Protein AF-A0A7C5CTZ6-F1 (afdb_monomer)

pLDDT: mean 83.12, std 11.75, range [50.0, 94.94]

Foldseek 3Di:
DAWDDWDLDPDDQQAAEEEEEAAPPPCSQVVVCVVVVHNHGDPDPDDDPDQTWTWDDDPRYTYTYGDYPDPVPDDPVSNVSSVVSVCNCCVVRVVRYPYYDD

Solvent-accessible surface area (backbone atoms only — not comparable to full-atom values): 5984 Å² total; per-residue (Å²): 94,44,73,70,54,72,36,70,61,92,70,86,75,93,44,43,28,37,38,41,48,42,52,50,90,75,42,67,43,55,51,51,19,60,74,37,74,42,89,72,46,84,81,61,94,69,82,69,96,68,77,42,40,37,35,27,41,44,96,77,34,35,41,35,42,46,73,39,47,85,52,89,83,60,52,74,66,55,52,49,54,43,51,48,42,52,48,56,48,45,71,80,39,50,92,35,53,75,46,78,47,104

Mean predicted aligned error: 5.4 Å

Structure (mmCIF, N/CA/C/O backbone):
data_AF-A0A7C5CTZ6-F1
#
_entry.id   AF-A0A7C5CTZ6-F1
#
loop_
_atom_site.group_PDB
_atom_site.id
_atom_site.type_symbol
_atom_site.label_atom_id
_atom_site.label_alt_id
_atom_site.label_comp_id
_atom_site.label_asym_id
_atom_site.label_entity_id
_atom_site.label_seq_id
_atom_site.pdbx_PDB_ins_code
_atom_site.Cartn_x
_atom_site.Cartn_y
_atom_site.Cartn_z
_atom_site.occupancy
_atom_site.B_iso_or_equiv
_atom_site.auth_seq_id
_atom_site.auth_comp_id
_atom_site.auth_asym_id
_atom_site.auth_atom_id
_atom_site.pdbx_PDB_model_num
ATOM 1 N N . MET A 1 1 ? -13.473 5.900 5.537 1.00 90.56 1 MET A N 1
ATOM 2 C CA . MET A 1 1 ? -12.062 5.556 5.261 1.00 90.56 1 MET A CA 1
ATOM 3 C C . MET A 1 1 ? -11.228 6.813 5.236 1.00 90.56 1 MET A C 1
ATOM 5 O O . MET A 1 1 ? -11.674 7.803 4.665 1.00 90.56 1 MET A O 1
ATOM 9 N N . ILE A 1 2 ? -10.039 6.790 5.833 1.00 92.31 2 ILE A N 1
ATOM 10 C CA . ILE A 1 2 ? -9.111 7.930 5.825 1.00 92.31 2 ILE A CA 1
ATOM 11 C C . ILE A 1 2 ? -7.726 7.491 5.349 1.00 92.31 2 ILE A C 1
ATOM 13 O O . ILE A 1 2 ? -7.307 6.359 5.588 1.00 92.31 2 ILE A O 1
ATOM 17 N N . PHE A 1 3 ? -7.010 8.384 4.668 1.00 91.94 3 PHE A N 1
ATOM 18 C CA . PHE A 1 3 ? -5.604 8.166 4.336 1.00 91.94 3 PHE A CA 1
ATOM 19 C C . PHE A 1 3 ? -4.755 8.288 5.604 1.00 91.94 3 PHE A C 1
ATOM 21 O O . PHE A 1 3 ? -4.874 9.279 6.323 1.00 91.94 3 PHE A O 1
ATOM 28 N N . LYS A 1 4 ? -3.923 7.278 5.881 1.00 91.50 4 LYS A N 1
ATOM 29 C CA . LYS A 1 4 ? -3.032 7.253 7.044 1.00 91.50 4 LYS A CA 1
ATOM 30 C C . LYS A 1 4 ? -1.656 7.806 6.690 1.00 91.50 4 LYS A C 1
ATOM 32 O O . LYS A 1 4 ? -1.267 8.835 7.226 1.00 91.50 4 LYS A O 1
ATOM 37 N N . SER A 1 5 ? -0.917 7.110 5.829 1.00 91.06 5 SER A N 1
ATOM 38 C CA . SER A 1 5 ? 0.414 7.523 5.370 1.00 91.06 5 SER A CA 1
ATOM 39 C C . SER A 1 5 ? 0.889 6.635 4.215 1.00 91.06 5 SER A C 1
ATOM 41 O O . SER A 1 5 ? 0.250 5.635 3.878 1.00 91.06 5 SER A O 1
ATOM 43 N N . SER A 1 6 ? 2.024 6.995 3.627 1.00 90.38 6 SER A N 1
ATOM 44 C CA . SER A 1 6 ? 2.751 6.205 2.637 1.00 90.38 6 SER A CA 1
ATOM 45 C C . SER A 1 6 ? 4.054 5.691 3.248 1.00 90.38 6 SER A C 1
ATOM 47 O O . SER A 1 6 ? 4.778 6.466 3.870 1.00 9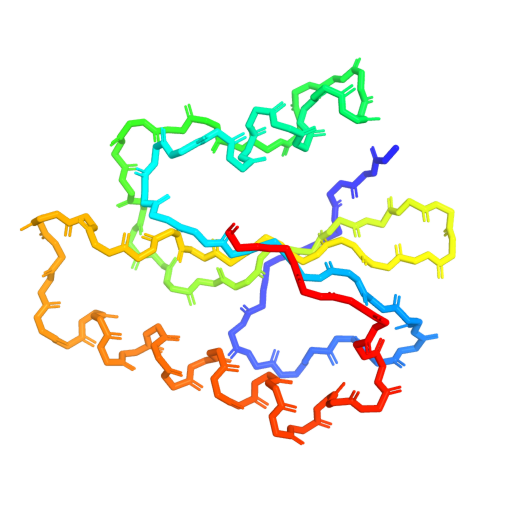0.38 6 SER A O 1
ATOM 49 N N . TYR A 1 7 ? 4.361 4.411 3.043 1.00 89.25 7 TYR A N 1
ATOM 50 C CA . TYR A 1 7 ? 5.523 3.739 3.634 1.00 89.25 7 TYR A CA 1
ATOM 51 C C . TYR A 1 7 ? 6.387 3.080 2.554 1.00 89.25 7 TYR A C 1
ATOM 53 O O . TYR A 1 7 ? 5.876 2.649 1.514 1.00 89.25 7 TYR A O 1
ATOM 61 N N . VAL A 1 8 ? 7.695 3.019 2.800 1.00 87.88 8 VAL A N 1
ATOM 62 C CA . VAL A 1 8 ? 8.662 2.223 2.015 1.00 87.88 8 VAL A CA 1
ATOM 63 C C . VAL A 1 8 ? 9.224 1.057 2.830 1.00 87.88 8 VAL A C 1
ATOM 65 O O . VAL A 1 8 ? 9.614 0.054 2.246 1.00 87.88 8 VAL A O 1
ATOM 68 N N . ASP A 1 9 ? 9.213 1.210 4.149 1.00 86.50 9 ASP A N 1
ATOM 69 C CA . ASP A 1 9 ? 9.661 0.314 5.207 1.00 86.50 9 ASP A CA 1
ATOM 70 C C . ASP A 1 9 ? 8.859 0.632 6.492 1.00 86.50 9 ASP A C 1
ATOM 72 O O . ASP A 1 9 ? 7.926 1.445 6.459 1.00 86.50 9 ASP A O 1
ATOM 76 N N . ASP A 1 10 ? 9.190 -0.040 7.603 1.00 88.62 10 ASP A N 1
ATOM 77 C CA . ASP A 1 10 ? 8.615 0.193 8.939 1.00 88.62 10 ASP A CA 1
ATOM 78 C C . ASP A 1 10 ? 7.079 0.277 8.941 1.00 88.62 10 ASP A C 1
ATOM 80 O O . ASP A 1 10 ? 6.447 1.181 9.501 1.00 88.62 10 ASP A O 1
ATOM 84 N N . PHE A 1 11 ? 6.460 -0.693 8.269 1.00 89.56 11 PHE A N 1
ATOM 85 C CA . PHE A 1 11 ? 5.020 -0.717 8.062 1.00 89.56 11 PHE A CA 1
ATOM 86 C C . PHE A 1 11 ? 4.265 -0.942 9.385 1.00 89.56 11 PHE A C 1
ATOM 88 O O . PHE A 1 11 ? 4.701 -1.728 10.232 1.00 89.56 11 PHE A O 1
ATOM 95 N N . PRO A 1 12 ? 3.101 -0.293 9.579 1.00 89.56 12 PRO A N 1
ATOM 96 C CA . PRO A 1 12 ? 2.309 -0.466 10.791 1.00 89.56 12 PRO A CA 1
ATOM 97 C C . PRO A 1 12 ? 1.718 -1.884 10.879 1.00 89.56 12 PRO A C 1
ATOM 99 O O . PRO A 1 12 ? 1.039 -2.334 9.958 1.00 89.56 12 PRO A O 1
ATOM 102 N N . THR A 1 13 ? 1.927 -2.559 12.015 1.00 87.81 13 THR A N 1
ATOM 103 C CA . THR A 1 13 ? 1.524 -3.967 12.255 1.00 87.81 13 THR A CA 1
ATOM 104 C C . THR A 1 13 ? 0.420 -4.138 13.283 1.00 87.81 13 THR A C 1
ATOM 106 O O . THR A 1 13 ? -0.010 -5.249 13.580 1.00 87.81 13 THR A O 1
ATOM 109 N N . ASP A 1 14 ? -0.049 -3.030 13.842 1.00 92.44 14 ASP A N 1
ATOM 110 C CA . ASP A 1 14 ? -0.978 -3.004 14.964 1.00 92.44 14 ASP A CA 1
ATOM 111 C C . ASP A 1 14 ? -2.408 -3.411 14.580 1.00 92.44 14 ASP A C 1
ATOM 113 O O . ASP A 1 14 ? -3.274 -3.507 15.449 1.00 92.44 14 ASP A O 1
ATOM 117 N N . LYS A 1 15 ? -2.680 -3.615 13.284 1.00 92.81 15 LYS A N 1
ATOM 118 C CA . LYS A 1 15 ? -3.998 -3.973 12.756 1.00 92.81 15 LYS A CA 1
ATOM 119 C C . LYS A 1 15 ? -3.881 -4.918 11.561 1.00 92.81 15 LYS A C 1
ATOM 121 O O . LYS A 1 15 ? -2.910 -4.829 10.808 1.00 92.81 15 LYS A O 1
ATOM 126 N N . PRO A 1 16 ? -4.890 -5.775 11.342 1.00 94.69 16 PRO A N 1
ATOM 127 C CA . PRO A 1 16 ? -4.977 -6.561 10.123 1.00 94.69 16 PRO A CA 1
ATOM 128 C C . PRO A 1 16 ? -5.135 -5.668 8.886 1.00 94.69 16 PRO A C 1
ATOM 130 O O . PRO A 1 16 ? -5.646 -4.547 8.970 1.00 94.69 16 PRO A O 1
ATOM 133 N N . CYS A 1 17 ? -4.734 -6.179 7.724 1.00 93.44 17 CYS A N 1
ATOM 134 C CA . CYS A 1 17 ? -4.741 -5.430 6.477 1.00 93.44 17 CYS A CA 1
ATOM 135 C C . CYS A 1 17 ? -5.292 -6.210 5.277 1.00 93.44 17 CYS A C 1
ATOM 137 O O . CYS A 1 17 ? -5.235 -7.437 5.208 1.00 93.44 17 CYS A O 1
ATOM 139 N N . VAL A 1 18 ? -5.828 -5.465 4.315 1.00 93.56 18 VAL A N 1
ATOM 140 C CA . VAL A 1 18 ? -6.264 -5.932 3.000 1.00 93.56 18 VAL A CA 1
ATOM 141 C C . VAL A 1 18 ? -5.396 -5.251 1.956 1.00 93.56 18 VAL A C 1
ATOM 143 O O . VAL A 1 18 ? -5.338 -4.022 1.904 1.00 93.56 18 VAL A O 1
ATOM 146 N N . MET A 1 19 ? -4.736 -6.037 1.112 1.00 91.50 19 MET A N 1
ATOM 147 C CA . MET A 1 19 ? -3.855 -5.515 0.073 1.00 91.50 19 MET A CA 1
ATOM 148 C C . MET A 1 19 ? -4.575 -5.444 -1.276 1.00 91.50 19 MET A C 1
ATOM 150 O O . MET A 1 19 ? -5.158 -6.424 -1.734 1.00 91.50 19 MET A O 1
ATOM 154 N N . LEU A 1 20 ? -4.497 -4.287 -1.932 1.00 90.50 20 LEU A N 1
ATOM 155 C CA . LEU A 1 20 ? -4.950 -4.057 -3.300 1.00 90.50 20 LEU A CA 1
ATOM 156 C C . LEU A 1 20 ? -3.730 -4.003 -4.229 1.00 90.50 20 LEU A C 1
ATOM 158 O O . LEU A 1 20 ? -2.887 -3.105 -4.145 1.00 90.50 20 LEU A O 1
ATOM 162 N N . THR A 1 21 ? -3.642 -4.961 -5.142 1.00 87.38 21 THR A N 1
ATOM 163 C CA . THR A 1 21 ? -2.650 -5.034 -6.218 1.00 87.38 21 THR A CA 1
ATOM 164 C C . THR A 1 21 ? -3.337 -5.163 -7.572 1.00 87.38 21 THR A C 1
ATOM 166 O O . THR A 1 21 ? -4.558 -5.185 -7.663 1.00 87.38 21 THR A O 1
ATOM 169 N N . GLY A 1 22 ? -2.570 -5.059 -8.652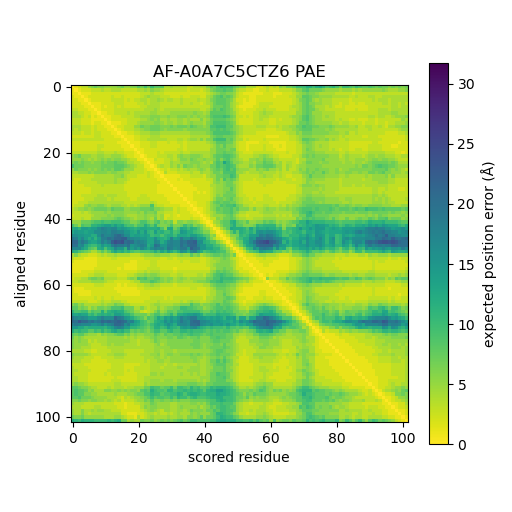 1.00 83.50 22 GLY A N 1
ATOM 170 C CA . GLY A 1 22 ? -3.098 -5.052 -10.016 1.00 83.50 22 GLY A CA 1
ATOM 171 C C . GLY A 1 22 ? -2.372 -4.060 -10.915 1.00 83.50 22 GLY A C 1
ATOM 172 O O . GLY A 1 22 ? -1.666 -3.162 -10.436 1.00 83.50 22 GLY A O 1
ATOM 173 N N . ARG A 1 23 ? -2.569 -4.176 -12.234 1.00 80.38 23 ARG A N 1
ATOM 174 C CA . ARG A 1 23 ? -1.881 -3.318 -13.215 1.00 80.38 23 ARG A CA 1
ATOM 175 C C . ARG A 1 23 ? -2.155 -1.826 -12.978 1.00 80.38 23 ARG A C 1
ATOM 177 O O . ARG A 1 23 ? -3.120 -1.424 -12.316 1.00 80.38 23 ARG A O 1
ATOM 184 N N . SER A 1 24 ? -1.301 -0.954 -13.502 1.00 76.50 24 SER A N 1
ATOM 185 C CA . SER A 1 24 ? -1.593 0.485 -13.511 1.00 76.50 24 SER A CA 1
ATOM 186 C C . SER A 1 24 ? -2.902 0.755 -14.268 1.00 76.50 24 SER A C 1
ATOM 188 O O . SER A 1 24 ? -3.165 0.125 -15.288 1.00 76.50 24 SER A O 1
ATOM 190 N N . ASN A 1 25 ? -3.717 1.689 -13.773 1.00 74.75 25 ASN A N 1
ATOM 191 C CA . ASN A 1 25 ? -5.015 2.073 -14.352 1.00 74.75 25 ASN A CA 1
ATOM 192 C C . ASN A 1 25 ? -6.116 0.990 -14.385 1.00 74.75 25 ASN A C 1
ATOM 194 O O . ASN A 1 25 ? -7.124 1.199 -15.049 1.00 74.75 25 ASN A O 1
ATOM 198 N N . VAL A 1 26 ? -6.004 -0.107 -13.624 1.00 82.00 26 VAL A N 1
ATOM 199 C CA . VAL A 1 26 ? -7.109 -1.096 -13.496 1.00 82.00 26 VAL A CA 1
ATOM 200 C C . VAL A 1 26 ? -8.273 -0.619 -12.625 1.00 82.00 26 VAL A C 1
ATOM 202 O O . VAL A 1 26 ? -9.301 -1.277 -12.563 1.00 82.00 26 VAL A O 1
ATOM 205 N N . GLY A 1 27 ? -8.113 0.513 -11.931 1.00 83.00 27 GLY A N 1
ATOM 206 C CA . GLY A 1 27 ? -9.162 1.092 -11.088 1.00 83.00 27 GLY A CA 1
ATOM 207 C C . GLY A 1 27 ? -8.990 0.914 -9.577 1.00 83.00 27 GLY A C 1
ATOM 208 O O . GLY A 1 27 ? -9.907 1.280 -8.856 1.00 83.00 27 GLY A O 1
ATOM 209 N N . LYS A 1 28 ? -7.834 0.454 -9.066 1.00 87.56 28 LYS A N 1
ATOM 210 C CA . LYS A 1 28 ? -7.556 0.355 -7.609 1.00 87.56 28 LYS A CA 1
ATOM 211 C C . LYS A 1 28 ? -7.896 1.636 -6.843 1.00 87.56 28 LYS A C 1
ATOM 213 O O . LYS A 1 28 ? -8.729 1.636 -5.946 1.00 87.56 28 LYS A O 1
ATOM 218 N N . SER A 1 29 ? -7.322 2.764 -7.258 1.00 85.19 29 SER A N 1
ATOM 219 C CA . SER A 1 29 ? -7.570 4.055 -6.609 1.00 85.19 29 SER A CA 1
ATOM 220 C C . SER A 1 29 ? -9.018 4.536 -6.789 1.00 85.19 29 SER A C 1
ATOM 222 O O . SER A 1 29 ? -9.536 5.251 -5.937 1.00 85.19 29 SER A O 1
ATOM 224 N N . SER A 1 30 ? -9.700 4.124 -7.865 1.00 88.00 30 SER A N 1
ATOM 225 C CA . SER A 1 30 ? -11.136 4.380 -8.044 1.00 88.00 30 SER A CA 1
ATOM 226 C C . SER A 1 30 ? -11.980 3.555 -7.072 1.00 88.00 30 SER A C 1
ATOM 228 O O . SER A 1 30 ? -12.908 4.102 -6.487 1.00 88.00 30 SER A O 1
ATOM 230 N N . LEU A 1 31 ? -11.627 2.285 -6.845 1.00 89.50 31 LEU A N 1
ATOM 231 C CA . LEU A 1 31 ? -12.256 1.427 -5.841 1.00 89.50 31 LEU A CA 1
ATOM 232 C C . LEU A 1 31 ? -12.081 2.013 -4.437 1.00 89.50 31 LEU A C 1
ATOM 234 O O . LEU A 1 31 ? -13.054 2.114 -3.702 1.00 89.50 31 LEU A O 1
ATOM 238 N N . ILE A 1 32 ? -10.879 2.481 -4.091 1.00 90.56 32 ILE A N 1
ATOM 239 C CA . ILE A 1 32 ? -10.623 3.142 -2.802 1.00 90.56 32 ILE A CA 1
ATOM 240 C C . ILE A 1 32 ? -11.509 4.381 -2.647 1.00 90.56 32 ILE A C 1
ATOM 242 O O . ILE A 1 32 ? -12.156 4.552 -1.620 1.00 90.56 32 ILE A O 1
ATOM 246 N N . ASN A 1 33 ? -11.596 5.232 -3.670 1.00 91.25 33 ASN A N 1
ATOM 247 C CA . ASN A 1 33 ? -12.456 6.416 -3.609 1.00 91.25 33 ASN A CA 1
ATOM 248 C C . ASN A 1 33 ? -13.948 6.060 -3.502 1.00 91.25 33 ASN A C 1
ATOM 250 O O . ASN A 1 33 ? -14.682 6.732 -2.779 1.00 91.25 33 ASN A O 1
ATOM 254 N N . ALA A 1 34 ? -14.390 4.997 -4.180 1.00 91.00 34 ALA A N 1
ATOM 255 C CA . ALA A 1 34 ? -15.758 4.496 -4.082 1.00 91.00 34 ALA A CA 1
ATOM 256 C C . ALA A 1 34 ? -16.066 3.965 -2.673 1.00 91.00 34 ALA A C 1
ATOM 258 O O . ALA A 1 34 ? -17.080 4.338 -2.091 1.00 91.00 34 ALA A O 1
ATOM 259 N N . LEU A 1 35 ? -15.160 3.173 -2.089 1.00 90.19 35 LEU A N 1
ATOM 260 C CA . LEU A 1 35 ? -15.275 2.668 -0.716 1.00 90.19 35 LEU A CA 1
ATOM 261 C C . LEU A 1 35 ? -15.240 3.798 0.322 1.00 90.19 35 LEU A C 1
ATOM 263 O O . LEU A 1 35 ? -15.929 3.735 1.334 1.00 90.19 35 LEU A O 1
ATOM 267 N N . ALA A 1 36 ? -14.453 4.846 0.077 1.00 90.75 36 ALA A N 1
ATOM 268 C CA . ALA A 1 36 ? -14.370 6.000 0.966 1.00 90.75 36 ALA A CA 1
ATOM 269 C C . ALA A 1 36 ? -15.564 6.953 0.847 1.00 90.75 36 ALA A C 1
ATOM 271 O O . ALA A 1 36 ? -15.707 7.833 1.695 1.00 90.75 36 ALA A O 1
ATOM 272 N N . ASN A 1 37 ? -16.359 6.838 -0.222 1.00 90.25 37 ASN A N 1
ATOM 273 C CA . ASN A 1 37 ? -17.348 7.832 -0.640 1.00 90.25 37 ASN A CA 1
ATOM 274 C C . ASN A 1 37 ? -16.772 9.267 -0.736 1.00 90.25 37 ASN A C 1
ATOM 276 O O . ASN A 1 37 ? -17.468 10.261 -0.539 1.00 90.25 37 ASN A O 1
ATOM 280 N N . THR A 1 38 ? -15.463 9.382 -0.984 1.00 90.00 38 THR A N 1
ATOM 281 C CA . THR A 1 38 ? -14.722 10.645 -1.094 1.00 90.00 38 THR A CA 1
ATOM 282 C C . THR A 1 38 ? -13.377 10.418 -1.790 1.00 90.00 38 THR A C 1
ATOM 284 O O . THR A 1 38 ? -12.886 9.293 -1.896 1.00 90.00 38 THR A O 1
ATOM 287 N N . LYS A 1 39 ? -12.756 11.487 -2.293 1.00 86.75 39 LYS A N 1
ATOM 288 C CA . LYS A 1 39 ? -11.508 11.415 -3.062 1.00 86.75 39 LYS A CA 1
ATOM 289 C C . LYS A 1 39 ? -10.284 11.454 -2.142 1.00 86.75 39 LYS A C 1
ATOM 291 O O . LYS A 1 39 ? -9.692 12.511 -1.946 1.00 86.75 39 LYS A O 1
ATOM 296 N N . ILE A 1 40 ? -9.894 10.296 -1.611 1.00 86.62 40 ILE A N 1
ATOM 297 C CA . ILE A 1 40 ? -8.713 10.139 -0.736 1.00 86.62 40 ILE A CA 1
ATOM 298 C C . ILE A 1 40 ? -7.514 9.499 -1.441 1.00 86.62 40 ILE A C 1
ATOM 300 O O . ILE A 1 40 ? -6.372 9.693 -1.029 1.00 86.62 40 ILE A O 1
ATOM 304 N N . ALA A 1 41 ? -7.749 8.750 -2.516 1.00 84.19 41 ALA A N 1
ATOM 305 C CA . ALA A 1 41 ? -6.702 8.171 -3.340 1.00 84.19 41 ALA A CA 1
ATOM 306 C C . ALA A 1 41 ? -6.449 9.047 -4.567 1.00 84.19 41 ALA A C 1
ATOM 308 O O . ALA A 1 41 ? -7.373 9.430 -5.300 1.00 84.19 41 ALA A O 1
ATOM 309 N N . ARG A 1 42 ? -5.171 9.349 -4.820 1.00 71.69 42 ARG A N 1
ATOM 310 C CA . ARG A 1 42 ? -4.755 10.062 -6.030 1.00 71.69 42 ARG A CA 1
ATOM 311 C C . ARG A 1 42 ? -4.958 9.168 -7.251 1.00 71.69 42 ARG A C 1
ATOM 313 O O . ARG A 1 42 ? -4.194 8.246 -7.497 1.00 71.69 42 ARG A O 1
ATOM 320 N N . VAL A 1 43 ? -5.953 9.510 -8.062 1.00 61.19 43 VAL A N 1
ATOM 321 C CA . VAL A 1 43 ? -6.140 8.966 -9.414 1.00 61.19 43 VAL A CA 1
ATOM 322 C C . VAL A 1 43 ? -5.312 9.833 -10.370 1.00 61.19 43 VAL A C 1
ATOM 324 O O . VAL A 1 43 ? -5.837 10.753 -10.992 1.00 61.19 43 VAL A O 1
ATOM 327 N N . SER A 1 44 ? -3.992 9.632 -10.405 1.00 52.44 44 SER A N 1
ATOM 328 C CA . SER A 1 44 ? -3.108 10.300 -11.375 1.00 52.44 44 SER A CA 1
ATOM 329 C C . SER A 1 44 ? -2.846 9.376 -12.560 1.00 52.44 44 SER A C 1
ATOM 331 O O . SER A 1 44 ? -2.575 8.193 -12.365 1.00 52.44 44 SER A O 1
ATOM 333 N N . LYS A 1 45 ? -2.894 9.920 -13.783 1.00 50.00 45 LYS A N 1
ATOM 334 C CA . LYS A 1 45 ? -2.468 9.205 -14.999 1.00 50.00 45 LYS A CA 1
ATOM 335 C C . LYS A 1 45 ? -0.944 9.075 -15.081 1.00 50.00 45 LYS A C 1
ATOM 337 O O . LYS A 1 45 ? -0.455 8.135 -15.702 1.00 50.00 45 LYS A O 1
ATOM 342 N N . ASP A 1 46 ? -0.216 9.981 -14.429 1.00 50.62 46 ASP A N 1
ATOM 343 C CA . ASP A 1 46 ? 1.240 9.965 -14.341 1.00 50.62 46 ASP A CA 1
ATOM 344 C C . ASP A 1 46 ? 1.668 9.332 -13.007 1.00 50.62 46 ASP A C 1
ATOM 346 O O . ASP A 1 46 ? 1.373 9.894 -11.943 1.00 50.62 46 ASP A O 1
ATOM 350 N N . PRO A 1 47 ? 2.314 8.151 -13.020 1.00 53.16 47 PRO A N 1
ATOM 351 C CA . PRO A 1 47 ? 2.766 7.507 -11.799 1.00 53.16 47 PRO A CA 1
ATOM 352 C C . PRO A 1 47 ? 3.942 8.279 -11.201 1.00 53.16 47 PRO A C 1
ATOM 354 O O . PRO A 1 47 ? 5.001 8.403 -11.813 1.00 53.16 47 PRO A O 1
ATOM 357 N N . GLY A 1 48 ? 3.727 8.786 -9.987 1.00 53.31 48 GLY A N 1
ATOM 358 C CA . GLY A 1 48 ? 4.698 9.567 -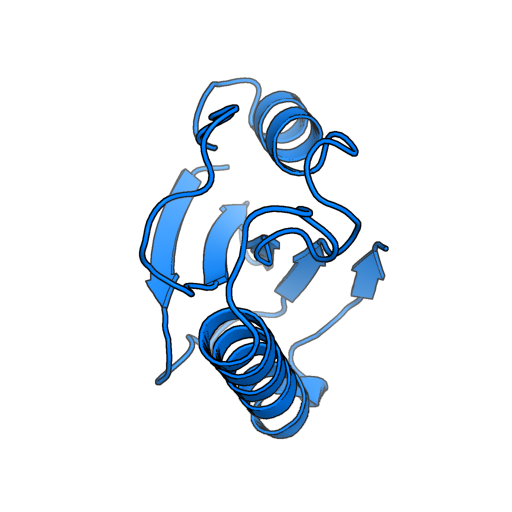9.227 1.00 53.31 48 GLY A CA 1
ATOM 359 C C . GLY A 1 48 ? 5.984 8.796 -8.916 1.00 53.31 48 GLY A C 1
ATOM 360 O O . GLY A 1 48 ? 6.010 7.564 -8.847 1.00 53.31 48 GLY A O 1
ATOM 361 N N . LEU A 1 49 ? 7.063 9.559 -8.751 1.00 52.16 49 LEU A N 1
ATOM 362 C CA . LEU A 1 49 ? 8.453 9.110 -8.647 1.00 52.16 49 LEU A CA 1
ATOM 363 C C . LEU A 1 49 ? 8.793 8.285 -7.391 1.00 52.16 49 LEU A C 1
ATOM 365 O O . LEU A 1 49 ? 9.912 7.789 -7.283 1.00 52.16 49 LEU A O 1
ATOM 369 N N . THR A 1 50 ? 7.858 8.088 -6.461 1.00 52.81 50 THR A N 1
ATOM 370 C CA . THR A 1 50 ? 8.135 7.402 -5.194 1.00 52.81 50 THR A CA 1
ATOM 371 C C . THR A 1 50 ? 7.400 6.068 -5.125 1.00 52.81 50 THR A C 1
ATOM 373 O O . THR A 1 50 ? 6.178 5.992 -5.211 1.00 52.81 50 THR A O 1
ATOM 376 N N . ALA A 1 51 ? 8.186 5.002 -5.011 1.00 71.75 51 ALA A N 1
ATOM 377 C CA . ALA A 1 51 ? 7.749 3.635 -4.782 1.00 71.75 51 ALA A CA 1
ATOM 378 C C . ALA A 1 51 ? 7.248 3.479 -3.340 1.00 71.75 51 ALA A C 1
ATOM 380 O O . ALA A 1 51 ? 8.039 3.113 -2.486 1.00 71.75 51 ALA A O 1
ATOM 381 N N . THR A 1 52 ? 5.999 3.815 -3.033 1.00 84.88 52 THR A N 1
ATOM 382 C CA . THR A 1 52 ? 5.463 3.681 -1.667 1.00 84.88 52 THR A CA 1
ATOM 383 C C . THR A 1 52 ? 4.202 2.833 -1.654 1.00 84.88 52 THR A C 1
ATOM 385 O O . THR A 1 52 ? 3.416 2.881 -2.601 1.00 84.88 52 THR A O 1
ATOM 388 N N . LEU A 1 53 ? 3.976 2.113 -0.557 1.00 89.38 53 LEU A N 1
ATOM 389 C CA . LEU A 1 53 ? 2.682 1.518 -0.239 1.00 89.38 53 LEU A CA 1
ATOM 390 C C . LEU A 1 53 ? 1.820 2.558 0.473 1.00 89.38 53 LEU A C 1
ATOM 392 O O . LEU A 1 53 ? 2.261 3.161 1.452 1.00 89.38 53 LEU A O 1
ATOM 396 N N . ASN A 1 54 ? 0.600 2.787 -0.012 1.00 91.25 54 ASN A N 1
ATOM 397 C CA . ASN A 1 54 ? -0.315 3.742 0.612 1.00 91.25 54 ASN A CA 1
ATOM 398 C C . ASN A 1 54 ? -1.243 3.016 1.574 1.00 91.25 54 ASN A C 1
ATOM 400 O O . ASN A 1 54 ? -1.941 2.085 1.180 1.00 91.25 54 ASN A O 1
ATOM 404 N N . PHE A 1 55 ? -1.284 3.479 2.818 1.00 93.12 55 PHE A N 1
ATOM 405 C CA . PHE A 1 55 ? -2.130 2.911 3.853 1.00 93.12 55 PHE A CA 1
ATOM 406 C C . PHE A 1 55 ? -3.335 3.808 4.079 1.00 93.12 55 PHE A C 1
ATOM 408 O O . PHE A 1 55 ? -3.223 5.012 4.327 1.00 93.12 55 PHE A O 1
ATOM 415 N N . TYR A 1 56 ? -4.498 3.182 4.050 1.00 94.06 56 TYR A N 1
ATOM 416 C CA . TYR A 1 56 ? -5.770 3.756 4.433 1.00 94.06 56 TYR A CA 1
ATOM 417 C C . TYR A 1 56 ? -6.275 3.003 5.654 1.00 94.06 56 TYR A C 1
ATOM 419 O O . TYR A 1 56 ? -6.063 1.799 5.769 1.00 94.06 56 TYR A O 1
ATOM 427 N N . ILE A 1 57 ? -6.929 3.699 6.575 1.00 93.94 57 ILE A N 1
ATOM 428 C CA . ILE A 1 57 ? -7.582 3.066 7.718 1.00 93.94 57 ILE A CA 1
ATOM 429 C C . ILE A 1 57 ? -9.095 3.206 7.570 1.00 93.94 57 ILE A C 1
ATOM 431 O O . ILE A 1 57 ? -9.634 4.294 7.339 1.00 93.94 57 ILE A O 1
ATOM 435 N N . GLU A 1 58 ? -9.765 2.066 7.668 1.00 92.69 58 GLU A N 1
ATOM 436 C CA . GLU A 1 58 ? -11.213 1.946 7.749 1.00 92.69 58 GLU A CA 1
ATOM 437 C C . GLU A 1 58 ? -11.523 1.191 9.035 1.00 92.69 58 GLU A C 1
ATOM 439 O O . GLU A 1 58 ? -11.147 0.031 9.181 1.00 92.69 58 GLU A O 1
ATOM 444 N N . GLN A 1 59 ? -12.166 1.862 9.991 1.00 88.75 59 GLN A N 1
ATOM 445 C CA . GLN A 1 59 ? -12.430 1.307 11.320 1.00 88.75 59 GLN A CA 1
ATOM 446 C C . GLN A 1 59 ? -11.145 0.743 11.966 1.00 88.75 59 GLN A C 1
ATOM 448 O O . GLN A 1 59 ? -10.272 1.512 12.366 1.00 88.75 59 GLN A O 1
ATOM 453 N N . ASN A 1 60 ? -11.016 -0.586 12.033 1.00 91.19 60 ASN A N 1
ATOM 454 C CA . ASN A 1 60 ? -9.898 -1.306 12.644 1.00 91.19 60 ASN A CA 1
ATOM 455 C C . ASN A 1 60 ? -9.088 -2.151 11.647 1.00 91.19 60 ASN A C 1
ATOM 457 O O . ASN A 1 60 ? -8.348 -3.036 12.069 1.00 91.19 60 ASN A O 1
ATOM 461 N N . ILE A 1 61 ? -9.205 -1.883 10.344 1.00 94.12 61 ILE A N 1
ATOM 462 C CA . ILE A 1 61 ? -8.418 -2.556 9.307 1.00 94.12 61 ILE A CA 1
ATOM 463 C C . ILE A 1 61 ? -7.615 -1.551 8.482 1.00 94.12 61 ILE A C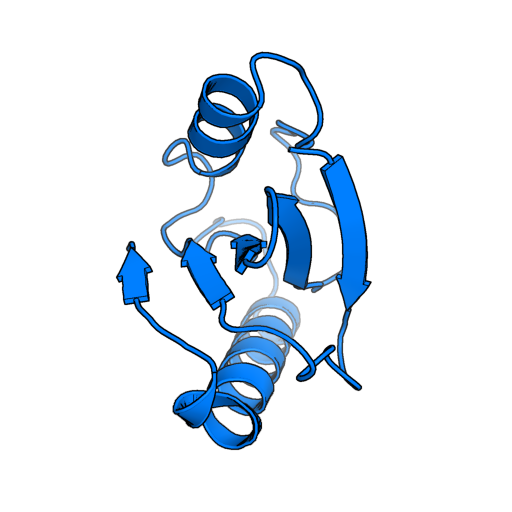 1
ATOM 465 O O . ILE A 1 61 ? -8.043 -0.413 8.257 1.00 94.12 61 ILE A O 1
ATOM 469 N N . TYR A 1 62 ? -6.455 -1.987 8.000 1.00 94.94 62 TYR A N 1
ATOM 470 C CA . TYR A 1 62 ? -5.717 -1.272 6.968 1.00 94.94 62 TYR A CA 1
ATOM 471 C C . TYR A 1 62 ? -6.146 -1.724 5.575 1.00 94.94 62 TYR A C 1
ATOM 473 O O . TYR A 1 62 ? -6.309 -2.910 5.311 1.00 94.94 62 TYR A O 1
ATOM 481 N N . ILE A 1 63 ? -6.281 -0.772 4.661 1.00 93.94 63 ILE A N 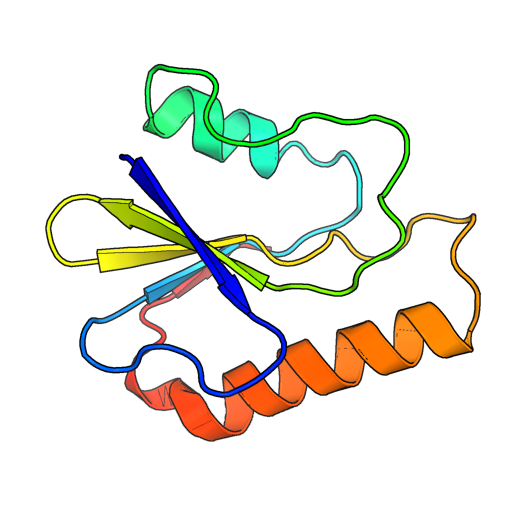1
ATOM 482 C CA . ILE A 1 63 ? -6.360 -1.017 3.224 1.00 93.94 63 ILE A CA 1
ATOM 483 C C . ILE A 1 63 ? -5.049 -0.509 2.634 1.00 93.94 63 ILE A C 1
ATOM 485 O O . ILE A 1 63 ? -4.719 0.669 2.771 1.00 93.94 63 ILE A O 1
ATOM 489 N N . VAL A 1 64 ? -4.285 -1.410 2.027 1.00 92.38 64 VAL A N 1
ATOM 490 C CA . VAL A 1 64 ? -2.947 -1.146 1.496 1.00 92.38 64 VAL A CA 1
ATOM 491 C C . VAL A 1 64 ? -3.030 -1.107 -0.022 1.00 92.38 64 VAL A C 1
ATOM 493 O O . VAL A 1 64 ? -3.268 -2.127 -0.662 1.00 92.38 64 VAL A O 1
ATOM 496 N N . ASP A 1 65 ? -2.848 0.071 -0.609 1.00 90.06 65 ASP A N 1
ATOM 497 C CA . ASP A 1 65 ? -2.765 0.241 -2.060 1.00 90.06 65 ASP A CA 1
ATOM 498 C C . ASP A 1 65 ? -1.314 0.104 -2.503 1.00 90.06 65 ASP A C 1
ATOM 500 O O . ASP A 1 65 ? -0.438 0.881 -2.102 1.00 90.06 65 ASP A O 1
ATOM 504 N N . THR A 1 66 ? -1.069 -0.900 -3.337 1.00 87.00 66 THR A N 1
ATOM 505 C CA . THR A 1 66 ? 0.241 -1.105 -3.944 1.00 87.00 66 THR A CA 1
ATOM 506 C C . THR A 1 66 ? 0.357 -0.330 -5.253 1.00 87.00 66 THR A C 1
ATOM 508 O O . THR A 1 66 ? -0.619 -0.171 -6.001 1.00 87.00 66 THR A O 1
ATOM 511 N N . PRO A 1 67 ? 1.562 0.155 -5.587 1.00 79.31 67 PRO A N 1
ATOM 512 C CA . PRO A 1 67 ? 1.772 0.828 -6.850 1.00 79.31 67 PRO A CA 1
ATOM 513 C C . PRO A 1 67 ? 1.508 -0.154 -8.000 1.00 79.31 67 PRO A C 1
ATOM 515 O O . PRO A 1 67 ? 2.034 -1.264 -8.048 1.00 79.31 67 PRO A O 1
ATOM 518 N N . GLY A 1 68 ? 0.637 0.241 -8.932 1.00 73.38 68 GLY A N 1
ATOM 519 C CA . GLY A 1 68 ? 0.160 -0.690 -9.951 1.00 73.38 68 GLY A CA 1
ATOM 520 C C . GLY A 1 68 ? 1.263 -1.126 -10.907 1.00 73.38 68 GLY A C 1
ATOM 521 O O . GLY A 1 68 ? 1.850 -0.275 -11.572 1.00 73.38 68 GLY A O 1
ATOM 522 N N . TYR A 1 69 ? 1.498 -2.430 -11.038 1.00 69.50 69 TYR A N 1
ATOM 523 C CA . TYR A 1 69 ? 2.554 -2.974 -11.893 1.00 69.50 69 TYR A CA 1
ATOM 524 C C . TYR A 1 69 ? 2.258 -2.794 -13.395 1.00 69.50 69 TYR A C 1
ATOM 526 O O . TYR A 1 69 ? 1.122 -2.590 -13.825 1.00 69.50 69 TYR A O 1
ATOM 534 N N . GLY A 1 70 ? 3.292 -2.870 -14.234 1.00 60.34 70 GLY A N 1
ATOM 535 C CA . GLY A 1 70 ? 3.116 -2.886 -15.691 1.00 60.34 70 GLY A CA 1
ATOM 536 C C . GLY A 1 70 ? 2.844 -1.531 -16.356 1.00 60.34 70 GLY A C 1
ATOM 537 O O . GLY A 1 70 ? 2.429 -1.522 -17.516 1.00 60.34 70 GLY A O 1
ATOM 538 N N . TYR A 1 71 ? 3.104 -0.398 -15.688 1.00 61.31 71 TYR A N 1
ATOM 539 C CA . TYR A 1 71 ? 3.197 0.883 -16.394 1.00 61.31 71 TYR A CA 1
ATOM 540 C C . TYR A 1 71 ? 4.422 0.871 -17.312 1.00 61.31 71 TYR A C 1
ATOM 542 O O . TYR A 1 71 ? 5.559 0.818 -16.842 1.00 61.31 71 TYR A O 1
ATOM 550 N N . ALA A 1 72 ? 4.192 0.947 -18.623 1.00 52.78 72 ALA A N 1
ATOM 551 C CA . ALA A 1 72 ? 5.220 0.800 -19.656 1.00 52.78 72 ALA A CA 1
ATOM 552 C C . ALA A 1 72 ? 6.363 1.838 -19.590 1.00 52.78 72 ALA A C 1
ATOM 554 O O . ALA A 1 72 ? 7.385 1.647 -20.240 1.00 52.78 72 ALA A O 1
ATOM 555 N N . LYS A 1 73 ? 6.215 2.922 -18.813 1.00 60.16 73 L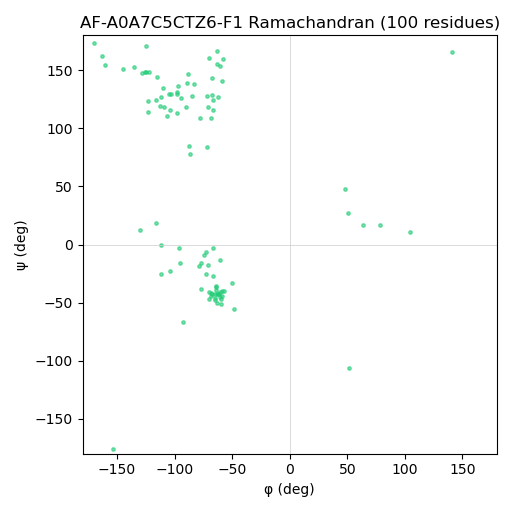YS A N 1
ATOM 556 C CA . LYS A 1 73 ? 7.209 4.007 -18.711 1.00 60.16 73 LYS A CA 1
ATOM 557 C C . LYS A 1 73 ? 8.184 3.901 -17.527 1.00 60.16 73 LYS A C 1
ATOM 559 O O . LYS A 1 73 ? 9.042 4.765 -17.411 1.00 60.16 73 LYS A O 1
ATOM 564 N N . LYS A 1 74 ? 8.054 2.909 -16.637 1.00 69.38 74 LYS A N 1
ATOM 565 C CA . LYS A 1 74 ? 8.931 2.781 -15.454 1.00 69.38 74 LYS A CA 1
ATOM 566 C C . LYS A 1 74 ? 10.244 2.071 -15.800 1.00 69.38 74 LYS A C 1
ATOM 568 O O . LYS A 1 74 ? 10.235 1.065 -16.523 1.00 69.38 74 LYS A O 1
ATOM 573 N N . SER A 1 75 ? 11.363 2.561 -15.264 1.00 75.69 75 SER A N 1
ATOM 574 C CA . SER A 1 75 ? 12.676 1.941 -15.486 1.00 75.69 75 SER A CA 1
ATOM 575 C C . SER A 1 75 ? 12.728 0.517 -14.908 1.00 75.69 75 SER A C 1
ATOM 577 O O . SER A 1 75 ? 11.839 0.074 -14.169 1.00 75.69 75 SER A O 1
ATOM 579 N N . LYS A 1 76 ? 13.750 -0.263 -15.280 1.00 81.06 76 LYS A N 1
ATOM 580 C CA . LYS A 1 76 ? 13.970 -1.582 -14.666 1.00 81.06 76 LYS A CA 1
ATOM 581 C C . LYS A 1 76 ? 14.282 -1.431 -13.172 1.00 81.06 76 LYS A C 1
ATOM 583 O O . LYS A 1 76 ? 13.763 -2.214 -12.380 1.00 81.06 76 LYS A O 1
ATOM 588 N N . GLU A 1 77 ? 15.055 -0.411 -12.786 1.00 81.12 77 GLU A N 1
ATOM 589 C CA . GLU A 1 77 ? 15.362 -0.145 -11.377 1.00 81.12 77 GLU A CA 1
ATOM 590 C C . GLU A 1 77 ? 14.101 0.184 -10.573 1.00 81.12 77 GLU A C 1
ATOM 592 O O . GLU A 1 77 ? 13.917 -0.350 -9.482 1.00 81.12 77 GLU A O 1
ATOM 597 N N . GLU A 1 78 ? 13.193 1.004 -11.112 1.00 77.81 78 GLU A N 1
ATOM 598 C CA . GLU A 1 78 ? 11.943 1.339 -10.422 1.00 77.81 78 GLU A CA 1
ATOM 599 C C . GLU A 1 78 ? 11.059 0.108 -10.208 1.00 77.81 78 GLU A C 1
ATOM 601 O O . GLU A 1 78 ? 10.515 -0.074 -9.121 1.00 77.81 78 GLU A O 1
ATOM 606 N N . ARG A 1 79 ? 10.945 -0.766 -11.216 1.00 78.75 79 ARG A N 1
ATOM 607 C CA . ARG A 1 79 ? 10.190 -2.022 -11.093 1.00 78.75 79 ARG A CA 1
ATOM 608 C C . ARG A 1 79 ? 10.777 -2.939 -10.024 1.00 78.75 79 ARG A C 1
ATOM 610 O O . ARG A 1 79 ? 10.020 -3.489 -9.230 1.00 78.75 79 ARG A O 1
ATOM 617 N N . ASN A 1 80 ? 12.101 -3.060 -9.976 1.00 83.50 80 ASN A N 1
ATOM 618 C CA . ASN A 1 80 ? 12.781 -3.851 -8.952 1.00 83.50 80 ASN A CA 1
ATOM 619 C C . ASN A 1 80 ? 12.577 -3.256 -7.556 1.00 83.50 80 ASN A C 1
ATOM 621 O O . ASN A 1 80 ? 12.269 -3.986 -6.624 1.00 83.50 80 ASN A O 1
ATOM 625 N N . ARG A 1 81 ? 12.667 -1.928 -7.412 1.00 82.69 81 ARG A N 1
ATOM 626 C CA . ARG A 1 81 ? 12.403 -1.253 -6.135 1.00 82.69 81 ARG A CA 1
ATOM 627 C C . ARG A 1 81 ? 10.988 -1.532 -5.630 1.00 82.69 81 ARG A C 1
ATOM 629 O O . ARG A 1 81 ? 10.796 -1.730 -4.440 1.00 82.69 81 ARG A O 1
ATOM 636 N N . TRP A 1 82 ? 10.004 -1.558 -6.527 1.00 82.06 82 TRP A N 1
ATOM 637 C CA . TRP A 1 82 ? 8.615 -1.857 -6.170 1.00 82.06 82 TRP A CA 1
ATOM 638 C C . TRP A 1 82 ? 8.448 -3.312 -5.748 1.00 82.06 82 TRP A C 1
ATOM 640 O O . TRP A 1 82 ? 7.789 -3.577 -4.750 1.00 82.06 82 TRP A O 1
ATOM 650 N N . ALA A 1 83 ? 9.062 -4.235 -6.493 1.00 84.12 83 ALA A N 1
ATOM 651 C CA . ALA A 1 83 ? 9.055 -5.650 -6.151 1.00 84.12 83 ALA A CA 1
ATOM 652 C C . ALA A 1 83 ? 9.672 -5.889 -4.768 1.00 84.12 83 ALA A C 1
ATOM 654 O O . ALA A 1 83 ? 9.066 -6.586 -3.968 1.00 84.12 83 ALA A O 1
ATOM 655 N N . ASN A 1 84 ? 10.804 -5.245 -4.463 1.00 87.94 84 ASN A N 1
ATOM 656 C CA . ASN A 1 84 ? 11.448 -5.354 -3.155 1.00 87.94 84 ASN A CA 1
ATOM 657 C C . ASN A 1 84 ? 10.525 -4.874 -2.033 1.00 87.94 84 ASN A C 1
ATOM 659 O O . ASN A 1 84 ? 10.257 -5.638 -1.127 1.00 87.94 84 ASN A O 1
ATOM 663 N N . ILE A 1 85 ? 9.935 -3.680 -2.145 1.00 88.38 85 ILE A N 1
ATOM 664 C CA . ILE A 1 85 ? 9.029 -3.145 -1.111 1.00 88.38 85 ILE A CA 1
ATOM 665 C C . ILE A 1 85 ? 7.810 -4.051 -0.892 1.00 88.38 85 ILE A C 1
ATOM 667 O O . ILE A 1 85 ? 7.378 -4.255 0.239 1.00 88.38 85 ILE A O 1
ATOM 671 N N . ILE A 1 86 ? 7.231 -4.590 -1.970 1.00 87.88 86 ILE A N 1
ATOM 672 C CA . ILE A 1 86 ? 6.091 -5.509 -1.867 1.00 87.88 86 ILE A CA 1
ATOM 673 C C . ILE A 1 86 ? 6.523 -6.829 -1.220 1.00 87.88 86 ILE A C 1
ATOM 675 O O . ILE A 1 86 ? 5.796 -7.340 -0.373 1.00 87.88 86 ILE A O 1
ATOM 679 N N . ASN A 1 87 ? 7.684 -7.368 -1.594 1.00 88.88 87 ASN A N 1
ATOM 680 C CA . ASN A 1 87 ? 8.218 -8.593 -1.004 1.00 88.88 87 ASN A CA 1
ATOM 681 C C . ASN A 1 87 ? 8.538 -8.387 0.478 1.00 88.88 87 ASN A C 1
ATOM 683 O O . ASN A 1 87 ? 8.056 -9.159 1.296 1.00 88.88 87 ASN A O 1
ATOM 687 N N . ASP A 1 88 ? 9.230 -7.303 0.831 1.00 90.19 88 ASP A N 1
ATOM 688 C CA . ASP A 1 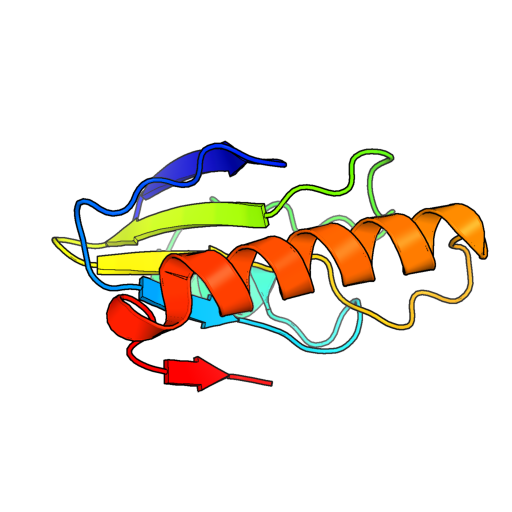88 ? 9.540 -6.931 2.213 1.00 90.19 88 ASP A CA 1
ATOM 689 C C . ASP A 1 88 ? 8.253 -6.797 3.040 1.00 90.19 88 ASP A C 1
ATOM 691 O O . ASP A 1 88 ? 8.193 -7.248 4.185 1.00 90.19 88 ASP A O 1
ATOM 695 N N . PHE A 1 89 ? 7.194 -6.224 2.458 1.00 89.62 89 PHE A N 1
ATOM 696 C CA . PHE A 1 89 ? 5.886 -6.132 3.101 1.00 89.62 89 PHE A CA 1
ATOM 697 C C . PHE A 1 89 ? 5.197 -7.500 3.258 1.00 89.62 89 PHE A C 1
ATOM 699 O O . PHE A 1 89 ? 4.608 -7.796 4.292 1.00 89.62 89 PHE A O 1
ATOM 706 N N . ILE A 1 90 ? 5.247 -8.372 2.257 1.00 88.69 90 ILE A N 1
ATOM 707 C CA . ILE A 1 90 ? 4.611 -9.689 2.366 1.00 88.69 90 ILE A CA 1
ATOM 708 C C . ILE A 1 90 ? 5.377 -10.566 3.359 1.00 88.69 90 ILE A C 1
ATOM 710 O O . ILE A 1 90 ? 4.764 -11.168 4.233 1.00 88.69 90 ILE A O 1
ATOM 714 N N . GLU A 1 91 ? 6.702 -10.623 3.268 1.00 88.44 91 GLU A N 1
ATOM 715 C CA . GLU A 1 91 ? 7.534 -11.498 4.096 1.00 88.44 91 GLU A CA 1
ATOM 716 C C . GLU A 1 91 ? 7.425 -11.140 5.580 1.00 88.44 91 GLU A C 1
ATOM 718 O O . GLU A 1 91 ? 7.102 -11.997 6.409 1.00 88.44 91 GLU A O 1
ATOM 723 N N . ASN A 1 92 ? 7.604 -9.861 5.911 1.00 84.38 92 ASN A N 1
ATOM 724 C CA . ASN A 1 92 ? 7.632 -9.415 7.302 1.00 84.38 92 ASN A CA 1
ATOM 725 C C . ASN A 1 92 ? 6.234 -9.286 7.931 1.00 84.38 92 ASN A C 1
ATOM 727 O O . ASN A 1 92 ? 6.121 -9.288 9.156 1.00 84.38 92 ASN A O 1
ATOM 731 N N . TYR A 1 93 ? 5.169 -9.202 7.124 1.00 83.44 93 TYR A N 1
ATOM 732 C CA . TYR A 1 93 ? 3.827 -8.853 7.610 1.00 83.44 93 TYR A CA 1
ATOM 73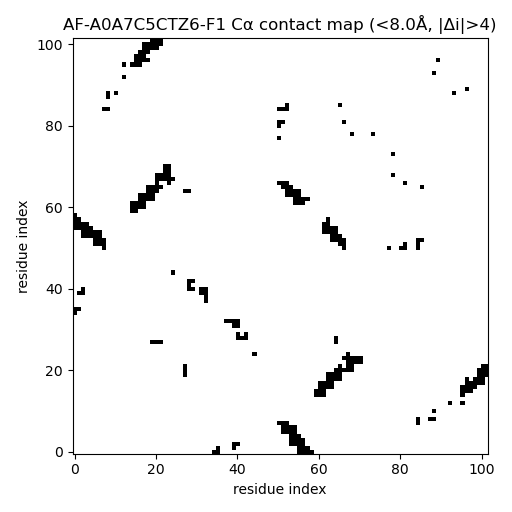3 C C . TYR A 1 93 ? 2.725 -9.820 7.153 1.00 83.44 93 TYR A C 1
ATOM 735 O O . TYR A 1 93 ? 1.540 -9.539 7.344 1.00 83.44 93 TYR A O 1
ATOM 743 N N . HIS A 1 94 ? 3.081 -10.991 6.605 1.00 82.81 94 HIS A N 1
ATOM 744 C CA . HIS A 1 94 ? 2.127 -12.007 6.132 1.00 82.81 94 HIS A CA 1
ATOM 745 C C . HIS A 1 94 ? 1.049 -12.365 7.167 1.00 82.81 94 HIS A C 1
ATOM 747 O O . HIS A 1 94 ? -0.091 -12.626 6.798 1.00 82.81 94 HIS A O 1
ATOM 753 N N . SER A 1 95 ? 1.382 -12.340 8.462 1.00 86.38 95 SER A N 1
ATOM 754 C CA . SER A 1 95 ? 0.443 -12.665 9.544 1.00 86.38 95 SER A CA 1
ATOM 755 C C . SER A 1 95 ? -0.645 -11.604 9.773 1.00 86.38 95 SER A C 1
ATOM 757 O O . SER A 1 95 ? -1.673 -11.909 10.374 1.00 86.38 95 SER A O 1
ATOM 759 N N . GLN A 1 96 ? -0.462 -10.376 9.275 1.00 89.06 96 GLN A N 1
ATOM 760 C CA . GLN A 1 96 ? -1.461 -9.303 9.332 1.00 89.06 96 GLN A CA 1
ATOM 761 C C . GLN A 1 96 ? -2.295 -9.217 8.046 1.00 89.06 96 GLN A C 1
ATOM 763 O O . GLN A 1 96 ? -3.341 -8.566 8.049 1.00 89.06 96 GLN A O 1
ATOM 768 N N . ILE A 1 97 ? -1.864 -9.835 6.944 1.00 89.81 97 ILE A N 1
ATOM 769 C CA . ILE A 1 97 ? -2.570 -9.781 5.658 1.00 89.81 97 ILE A CA 1
ATOM 770 C C . ILE A 1 97 ? -3.769 -10.735 5.699 1.00 89.81 97 ILE A C 1
ATOM 772 O O . ILE A 1 97 ? -3.619 -11.951 5.653 1.00 89.81 97 ILE A O 1
ATOM 776 N N . LEU A 1 98 ? -4.981 -10.178 5.748 1.00 90.44 98 LEU A N 1
ATOM 777 C CA . LEU A 1 98 ? -6.228 -10.950 5.706 1.00 90.44 98 LEU A CA 1
ATOM 778 C C . LEU A 1 98 ? -6.558 -11.433 4.295 1.00 90.44 98 LEU A C 1
ATOM 780 O O . LEU A 1 98 ? -7.112 -12.513 4.114 1.00 90.44 98 LEU A O 1
ATOM 784 N N . SER A 1 99 ? -6.300 -10.592 3.293 1.00 88.31 99 SER A N 1
ATOM 785 C CA . SER A 1 99 ? -6.607 -10.892 1.895 1.00 88.31 99 SER A CA 1
ATOM 786 C C . SER A 1 99 ? -5.811 -10.012 0.938 1.00 88.31 99 SER A C 1
ATOM 788 O O . SER A 1 99 ? -5.412 -8.892 1.272 1.00 88.31 99 SER A O 1
ATOM 790 N N . VAL A 1 100 ? -5.608 -10.535 -0.272 1.00 87.81 100 VAL A N 1
ATOM 791 C CA . VAL A 1 100 ? -4.982 -9.835 -1.395 1.00 87.81 100 VAL A CA 1
ATOM 792 C C . VAL A 1 100 ? -5.959 -9.846 -2.568 1.00 87.81 100 VAL A C 1
ATOM 794 O O . VAL A 1 100 ? -6.382 -10.912 -3.009 1.00 87.81 100 VAL A O 1
ATOM 797 N N . PHE A 1 101 ? -6.305 -8.667 -3.078 1.00 85.88 101 PHE A N 1
ATOM 798 C CA . PHE A 1 101 ? -7.100 -8.491 -4.296 1.00 85.88 101 PHE A CA 1
ATOM 799 C C . PHE A 1 101 ? -6.176 -8.048 -5.435 1.00 85.88 101 PHE A C 1
ATOM 801 O O . PHE A 1 101 ? -5.408 -7.106 -5.241 1.00 85.88 101 PHE A O 1
ATOM 808 N N . ALA A 1 102 ? -6.234 -8.719 -6.591 1.00 81.31 102 ALA A N 1
ATOM 809 C CA . ALA A 1 102 ? -5.321 -8.532 -7.728 1.00 81.31 102 ALA A CA 1
ATOM 810 C C . ALA A 1 102 ? -6.045 -8.281 -9.058 1.00 81.31 102 ALA A C 1
ATOM 812 O O . ALA A 1 102 ? -7.154 -8.836 -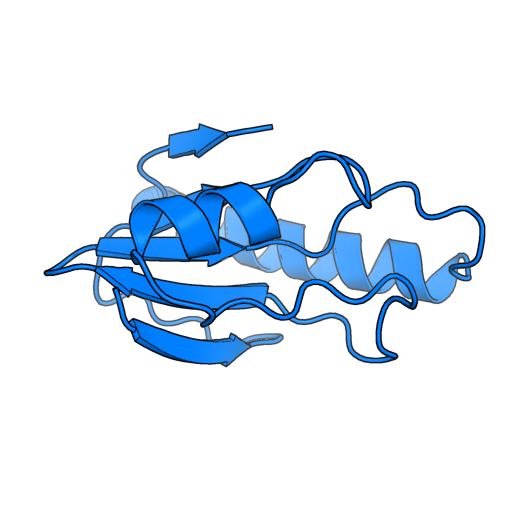9.230 1.00 81.31 102 ALA A O 1
#

Radius of gyration: 12.91 Å; Cα contacts (8 Å, |Δi|>4): 159; chains: 1; bounding box: 33×24×35 Å

Secondary structure (DSSP, 8-state):
-EEEEEESSS---SS-EEEE--BTTSSHHHHHHHHHTS--S---SS--S---EEEEEETTEEEEEPPPBT-TTS-HHHHHHHHHHHHHHHHHHGGGEEEEE-

Sequence (102 aa):
MIFKSSYVDDFPTDKPCVMLTGRSNVGKSSLINALANTKIARVSKDPGLTATLNFYIEQNIYIVDTPGYGYAKKSKEERNRWANIINDFIENYHSQILSVFA

Nearest PDB structures (foldseek):
  3pqc-assembly1_A  TM=8.855E-01  e=7.874E-08  Thermotoga maritima
  3bb4-assembly1_A  TM=6.447E-01  e=2.284E-03  Arabidopsis thaliana
  8oul-assembly1_A  TM=6.487E-01  e=1.049E-02  Promethearchaeati
  7s0z-assembly2_C  TM=3.515E-01  e=5.503E-02  Homo sapiens
  8fpw-assembly1_A  TM=4.679E-01  e=2.701E-01  Homo sapiens